Protein AF-X1HU45-F1 (afdb_monomer)

Mean predicted aligned error: 5.52 Å

InterPro domains:
  IPR002104 Integrase, catalytic domain [PF00589] (16-156)
  IPR002104 Integrase, catalytic domain [PS51898] (2-156)
  IPR011010 DNA breaking-rejoining enzyme, catalytic core [SSF56349] (6-156)
  IPR013762 Integrase-like, catalytic domain superfamily [G3DSA:1.10.443.10] (1-156)
  IPR050090 Bacterial tyrosine recombinase XerC/XerD complex [PTHR30349] (6-156)

Nearest PDB structures (foldseek):
  3crx-assembly1_A  TM=6.746E-01  e=3.325E-03  Punavirus P1
  1ma7-assembly1_B-2  TM=6.779E-01  e=5.436E-03  Punavirus P1
  5crx-assembly1_B-2  TM=6.777E-01  e=2.510E-02  Punavirus P1
  1pvr-assembly1_B-2  TM=7.010E-01  e=2.957E-02  Punavirus P1

Radius of gyration: 14.87 Å; Cα contacts (8 Å, |Δi|>4): 235; chains: 1; bounding box: 42×32×37 Å

Secondary structure (DSSP, 8-state):
----SS--HHHHHHHHHHHH-TTS-HHHHHHHHHHHHHHHHHHHS---HHHHHT-BHHHHEETTEE-SEEEE-TTTSTTS--EEEEPPHHHHHHHHHHHHH-GGGGGS-TTSBTT--SSSS-PPPHHHHHHHHHHHHHHHHSS---HHHHHHHHT-

Organism: NCBI:txid412755

Sequence (156 aa):
MHTPKTLNVTEQHQLLDALLSRDAPHKSFRKGIRNYLIGCLMLEAGLRVGEVVSLQMSHLYFAGKPVQNLVLTSKITKNHKERTVPVSTRLKNALEEYWTEHPWLNSIEGDTIAWDRLCGRNTLTTRQVERIINRAGWKGLGRPVNPHMLRHTFAT

Structure (mmCIF, N/CA/C/O backbone):
data_AF-X1HU45-F1
#
_entry.id   AF-X1HU45-F1
#
loop_
_atom_site.group_PDB
_atom_site.id
_atom_site.type_symbol
_atom_site.label_atom_id
_atom_site.label_alt_id
_atom_site.label_comp_id
_atom_site.label_asym_id
_atom_site.label_entity_id
_atom_site.label_seq_id
_atom_site.pdbx_PDB_ins_code
_atom_site.Cartn_x
_atom_site.Cartn_y
_atom_site.Cartn_z
_atom_site.occupancy
_atom_site.B_iso_or_equiv
_atom_site.auth_seq_id
_atom_site.auth_comp_id
_atom_site.auth_asym_id
_atom_site.auth_atom_id
_atom_site.pdbx_PDB_model_num
ATOM 1 N N . MET A 1 1 ? -25.854 0.527 14.272 1.00 36.28 1 MET A N 1
ATOM 2 C CA . MET A 1 1 ? -24.893 1.642 14.123 1.00 36.28 1 MET A CA 1
ATOM 3 C C . MET A 1 1 ? -24.401 1.658 12.684 1.00 36.28 1 MET A C 1
ATOM 5 O O . MET A 1 1 ? -23.903 0.637 12.230 1.00 36.28 1 MET A O 1
ATOM 9 N N . HIS A 1 2 ? -24.612 2.750 11.945 1.00 43.09 2 HIS A N 1
ATOM 10 C CA . HIS A 1 2 ? -24.101 2.887 10.578 1.00 43.09 2 HIS A CA 1
ATOM 11 C C . HIS A 1 2 ? -22.604 3.190 10.675 1.00 43.09 2 HIS A C 1
ATOM 13 O O . HIS A 1 2 ? -22.218 4.261 11.134 1.00 43.09 2 HIS A O 1
ATOM 19 N N . THR A 1 3 ? -21.755 2.222 10.344 1.00 52.78 3 THR A N 1
ATOM 20 C CA . THR A 1 3 ? -20.306 2.430 10.307 1.00 52.78 3 THR A CA 1
ATOM 21 C C . THR A 1 3 ? -20.002 3.509 9.260 1.00 52.78 3 THR A C 1
ATOM 23 O O . THR A 1 3 ? -20.518 3.406 8.143 1.00 52.78 3 THR A O 1
ATOM 26 N N . PRO A 1 4 ? -19.207 4.548 9.580 1.00 60.69 4 PRO A N 1
ATOM 27 C CA . PRO A 1 4 ? -18.868 5.584 8.610 1.00 60.69 4 PRO A CA 1
ATOM 28 C C . PRO A 1 4 ? -18.218 4.945 7.379 1.00 60.69 4 PRO A C 1
ATOM 30 O O . PRO A 1 4 ? -17.379 4.049 7.501 1.00 60.69 4 PRO A O 1
ATOM 33 N N . LYS A 1 5 ? -18.641 5.376 6.185 1.00 81.50 5 LYS A N 1
ATOM 34 C CA . LYS A 1 5 ? -18.201 4.790 4.906 1.00 81.50 5 LYS A CA 1
ATOM 35 C C . LYS A 1 5 ? -16.756 5.155 4.539 1.00 81.50 5 LYS A C 1
ATOM 37 O O . LYS A 1 5 ? -16.182 4.514 3.661 1.00 81.50 5 LYS A O 1
ATOM 42 N N . THR A 1 6 ? -16.177 6.146 5.213 1.00 90.44 6 THR A N 1
ATOM 43 C CA . THR A 1 6 ? -14.858 6.728 4.935 1.00 90.44 6 THR A CA 1
ATOM 44 C C . THR A 1 6 ? -14.078 6.972 6.230 1.00 90.44 6 THR A C 1
ATOM 46 O O . THR A 1 6 ? -14.619 6.810 7.327 1.00 90.44 6 THR A O 1
ATOM 49 N N . LEU A 1 7 ? -12.791 7.299 6.097 1.00 93.75 7 LEU A N 1
ATOM 50 C CA . LEU A 1 7 ? -11.898 7.663 7.196 1.00 93.75 7 LEU A CA 1
ATOM 51 C C . LEU A 1 7 ? -11.543 9.149 7.106 1.00 93.75 7 LEU A C 1
ATOM 53 O O . LEU A 1 7 ? -11.109 9.618 6.052 1.00 93.75 7 LEU A O 1
ATOM 57 N N . ASN A 1 8 ? -11.667 9.885 8.208 1.00 94.56 8 ASN A N 1
ATOM 58 C CA . ASN A 1 8 ? -11.131 11.249 8.262 1.00 94.56 8 ASN A CA 1
ATOM 59 C C . ASN A 1 8 ? -9.587 11.239 8.297 1.00 94.56 8 ASN A C 1
ATOM 61 O O . ASN A 1 8 ? -8.965 10.190 8.463 1.00 94.56 8 ASN A O 1
ATOM 65 N N . VAL A 1 9 ? -8.953 12.405 8.147 1.00 93.81 9 VAL A N 1
ATOM 66 C CA . VAL A 1 9 ? -7.482 12.518 8.094 1.00 93.81 9 VAL A CA 1
ATOM 67 C C . VAL A 1 9 ? -6.820 11.892 9.328 1.00 93.81 9 VAL A C 1
ATOM 69 O O . VAL A 1 9 ? -5.910 11.077 9.185 1.00 93.81 9 VAL A O 1
ATOM 72 N N . THR A 1 10 ? -7.306 12.189 10.535 1.00 96.19 10 THR A N 1
ATOM 73 C CA . THR A 1 10 ? -6.778 11.622 11.788 1.00 96.19 10 THR A CA 1
ATOM 74 C C . THR A 1 10 ? -6.880 10.095 11.815 1.00 96.19 10 THR A C 1
ATOM 76 O O . THR A 1 10 ? -5.906 9.417 12.136 1.00 96.19 10 THR A O 1
ATOM 79 N N . GLU A 1 11 ? -8.024 9.544 11.414 1.00 96.69 11 GLU A N 1
ATOM 80 C CA . GLU A 1 11 ? -8.258 8.100 11.329 1.00 96.69 11 GLU A CA 1
ATOM 81 C C . GLU A 1 11 ? -7.348 7.422 10.295 1.00 96.69 11 GLU A C 1
ATOM 83 O O . GLU A 1 11 ? -6.876 6.306 10.523 1.00 96.69 11 GLU A O 1
ATOM 88 N N . GLN A 1 12 ? -7.062 8.086 9.170 1.00 96.62 12 GLN A N 1
ATOM 89 C CA . GLN A 1 12 ? -6.099 7.588 8.184 1.00 96.62 12 GLN A CA 1
ATOM 90 C C . GLN A 1 12 ? -4.697 7.485 8.789 1.00 96.62 12 GLN A C 1
ATOM 92 O O . GLN A 1 12 ? -4.047 6.452 8.634 1.00 96.62 12 GLN A O 1
ATOM 97 N N . HIS A 1 13 ? -4.240 8.520 9.502 1.00 95.81 13 HIS A N 1
ATOM 98 C CA . HIS A 1 13 ? -2.942 8.498 10.180 1.00 95.81 13 HIS A CA 1
ATOM 99 C C . HIS A 1 13 ? -2.868 7.374 11.222 1.00 95.81 13 HIS A C 1
ATOM 101 O O . HIS A 1 13 ? -1.950 6.559 11.168 1.00 95.81 13 HIS A O 1
ATOM 107 N N . GLN A 1 14 ? -3.880 7.250 12.087 1.00 96.06 14 GLN A N 1
ATOM 108 C CA . GLN A 1 14 ? -3.958 6.181 13.091 1.00 96.06 14 GLN A CA 1
ATOM 109 C C . GLN A 1 14 ? -3.932 4.780 12.466 1.00 96.06 14 GLN A C 1
ATOM 111 O O . GLN A 1 14 ? -3.263 3.877 12.975 1.00 96.06 14 GLN A O 1
ATOM 116 N N . LEU A 1 15 ? -4.643 4.582 11.350 1.00 96.81 15 LEU A N 1
ATOM 117 C CA . LEU A 1 15 ? -4.642 3.310 10.632 1.00 96.81 15 LEU A CA 1
ATOM 118 C C . LEU A 1 15 ? -3.254 2.984 10.069 1.00 96.81 15 LEU A C 1
ATOM 120 O O . LEU A 1 15 ? -2.781 1.854 10.209 1.00 96.81 15 LEU A O 1
ATOM 124 N N . LEU A 1 16 ? -2.617 3.956 9.414 1.00 96.75 16 LEU A N 1
ATOM 125 C CA . LEU A 1 16 ? -1.300 3.792 8.807 1.00 96.75 16 LEU A CA 1
ATOM 126 C C . LEU A 1 16 ? -0.227 3.507 9.869 1.00 96.75 16 LEU A C 1
ATOM 128 O O . LEU A 1 16 ? 0.542 2.556 9.720 1.00 96.75 16 LEU A O 1
ATOM 132 N N . ASP A 1 17 ? -0.238 4.222 10.993 1.00 94.94 17 ASP A N 1
ATOM 133 C CA . ASP A 1 17 ? 0.671 3.958 12.115 1.00 94.94 17 ASP A CA 1
ATOM 134 C C . ASP A 1 17 ? 0.457 2.553 12.703 1.00 94.94 17 ASP A C 1
ATOM 136 O O . ASP A 1 17 ? 1.413 1.814 12.979 1.00 94.94 17 ASP A O 1
ATOM 140 N N . ALA A 1 18 ? -0.802 2.117 12.816 1.00 94.69 18 ALA A N 1
ATOM 141 C CA . ALA A 1 18 ? -1.129 0.769 13.267 1.00 94.69 18 ALA A CA 1
ATOM 142 C C . ALA A 1 18 ? -0.611 -0.325 12.311 1.00 94.69 18 ALA A C 1
ATOM 144 O O . ALA A 1 18 ? -0.232 -1.405 12.786 1.00 94.69 18 ALA A O 1
ATOM 145 N N . LEU A 1 19 ? -0.561 -0.061 10.997 1.00 95.25 19 LEU A N 1
ATOM 146 C CA . LEU A 1 19 ? -0.018 -0.974 9.982 1.00 95.25 19 LEU A CA 1
ATOM 147 C C . LEU A 1 19 ? 1.504 -1.119 10.084 1.00 95.25 19 LEU A C 1
ATOM 149 O O . LEU A 1 19 ? 2.002 -2.247 10.002 1.00 95.25 19 LEU A O 1
ATOM 153 N N . LEU A 1 20 ? 2.221 -0.013 10.305 1.00 91.62 20 LEU A N 1
ATOM 154 C CA . LEU A 1 20 ? 3.685 0.024 10.336 1.00 91.62 20 LEU A CA 1
ATOM 155 C C . LEU A 1 20 ? 4.280 -0.782 11.497 1.00 91.62 20 LEU A C 1
ATOM 157 O O . LEU A 1 20 ? 5.343 -1.372 11.350 1.00 91.62 20 LEU A O 1
ATOM 161 N N . SER A 1 21 ? 3.573 -0.878 12.632 1.00 78.75 21 SER A N 1
ATOM 162 C CA . SER A 1 21 ? 4.004 -1.684 13.791 1.00 78.75 21 SER A CA 1
ATOM 163 C C . SER A 1 21 ? 5.451 -1.384 14.232 1.00 78.75 21 SER A C 1
ATOM 165 O O . SER A 1 21 ? 6.251 -2.307 14.383 1.00 78.75 21 SER A O 1
ATOM 167 N N . ARG A 1 22 ? 5.770 -0.095 14.426 1.00 71.31 22 ARG A N 1
ATOM 168 C CA . ARG A 1 22 ? 7.124 0.420 14.721 1.00 71.31 22 ARG A CA 1
ATOM 169 C C . ARG A 1 22 ? 7.814 -0.247 15.915 1.00 71.31 22 ARG A C 1
ATOM 171 O O . ARG A 1 22 ? 9.020 -0.440 15.873 1.00 71.31 22 ARG A O 1
ATOM 178 N N . ASP A 1 23 ? 7.055 -0.683 16.914 1.00 68.75 23 ASP A N 1
ATOM 179 C CA . ASP A 1 23 ? 7.603 -1.269 18.147 1.00 68.75 23 ASP A CA 1
ATOM 180 C C . ASP A 1 23 ? 7.909 -2.778 18.040 1.00 68.75 23 ASP A C 1
ATOM 182 O O . ASP A 1 23 ? 8.131 -3.457 19.042 1.00 68.75 23 ASP A O 1
ATOM 186 N N . ALA A 1 24 ? 7.857 -3.354 16.834 1.00 70.00 24 ALA A N 1
ATOM 187 C CA . ALA A 1 24 ? 8.026 -4.787 16.630 1.00 70.00 24 ALA A CA 1
ATOM 188 C C . ALA A 1 24 ? 9.488 -5.173 16.310 1.00 70.00 24 ALA A C 1
ATOM 190 O O . ALA A 1 24 ? 10.205 -4.407 15.669 1.00 70.00 24 ALA A O 1
ATOM 191 N N . PRO A 1 25 ? 9.932 -6.404 16.649 1.00 73.50 25 PRO A N 1
ATOM 192 C CA . PRO A 1 25 ? 11.256 -6.904 16.270 1.00 73.50 25 PRO A CA 1
ATOM 193 C C . PRO A 1 25 ? 11.526 -6.790 14.759 1.00 73.50 25 PRO A C 1
ATOM 195 O O . PRO A 1 25 ? 10.603 -6.900 13.954 1.00 73.50 25 PRO A O 1
ATOM 198 N N . HIS A 1 26 ? 12.790 -6.680 14.342 1.00 68.88 26 HIS A N 1
ATOM 199 C CA . HIS A 1 26 ? 13.199 -6.324 12.969 1.00 68.88 26 HIS A CA 1
ATOM 200 C C . HIS A 1 26 ? 12.498 -7.095 11.821 1.00 68.88 26 HIS A C 1
ATOM 202 O O . HIS A 1 26 ? 12.106 -6.519 10.806 1.00 68.88 26 HIS A O 1
ATOM 208 N N . LYS A 1 27 ? 12.278 -8.417 11.950 1.00 64.75 27 LYS A N 1
ATOM 209 C CA . LYS A 1 27 ? 11.526 -9.200 10.936 1.00 64.75 27 LYS A CA 1
ATOM 210 C C . LYS A 1 27 ? 10.055 -8.772 10.827 1.00 64.75 27 LYS A C 1
ATOM 212 O O . LYS A 1 27 ? 9.475 -8.839 9.743 1.00 64.75 27 LYS A O 1
ATOM 217 N N . SER A 1 28 ? 9.458 -8.367 11.940 1.00 77.31 28 SER A N 1
ATOM 218 C CA . SER A 1 28 ? 8.099 -7.835 12.016 1.00 77.31 28 SER A CA 1
ATOM 219 C C . SER A 1 28 ? 8.031 -6.389 11.522 1.00 77.31 28 SER A C 1
ATOM 221 O O . SER A 1 28 ? 7.025 -6.030 10.915 1.00 77.31 28 SER A O 1
ATOM 223 N N . PHE A 1 29 ? 9.108 -5.613 11.681 1.00 84.19 29 PHE A N 1
ATOM 224 C CA . PHE A 1 29 ? 9.217 -4.244 11.169 1.00 84.19 29 PHE A CA 1
ATOM 225 C C . PHE A 1 29 ? 9.128 -4.179 9.635 1.00 84.19 29 PHE A C 1
ATOM 227 O O . PHE A 1 29 ? 8.247 -3.511 9.101 1.00 84.19 29 PHE A O 1
ATOM 234 N N . ARG A 1 30 ? 9.908 -4.993 8.902 1.00 87.56 30 ARG A N 1
ATOM 235 C CA . ARG A 1 30 ? 9.814 -5.078 7.423 1.00 87.56 30 ARG A CA 1
ATOM 236 C C . ARG A 1 30 ? 8.409 -5.444 6.929 1.00 87.56 30 ARG A C 1
ATOM 238 O O . ARG A 1 30 ? 7.893 -4.877 5.967 1.00 87.56 30 ARG A O 1
ATOM 245 N N . LYS A 1 31 ? 7.746 -6.376 7.625 1.00 89.06 31 LYS A N 1
ATOM 246 C CA . LYS A 1 31 ? 6.343 -6.729 7.349 1.00 89.06 31 LYS A CA 1
ATOM 247 C C . LYS A 1 31 ? 5.412 -5.537 7.589 1.00 89.06 31 LYS A C 1
ATOM 249 O O . LYS A 1 31 ? 4.448 -5.374 6.844 1.00 89.06 31 LYS A O 1
ATOM 254 N N . GLY A 1 32 ? 5.692 -4.742 8.616 1.00 93.19 32 GLY A N 1
ATOM 255 C CA . GLY A 1 32 ? 5.014 -3.490 8.915 1.00 93.19 32 GLY A CA 1
ATOM 256 C C . GLY A 1 32 ? 5.121 -2.478 7.779 1.00 93.19 32 GLY A C 1
ATOM 257 O O . GLY A 1 32 ? 4.092 -2.006 7.310 1.00 93.19 32 GLY A O 1
ATOM 258 N N . ILE A 1 33 ? 6.323 -2.245 7.247 1.00 93.81 33 ILE A N 1
ATOM 259 C CA . ILE A 1 33 ? 6.551 -1.338 6.105 1.00 93.81 33 ILE A CA 1
ATOM 260 C C . ILE A 1 33 ? 5.758 -1.782 4.875 1.00 93.81 33 ILE A C 1
ATOM 262 O O . ILE A 1 33 ? 5.048 -0.988 4.263 1.00 93.81 33 ILE A O 1
ATOM 266 N N . ARG A 1 34 ? 5.785 -3.080 4.548 1.00 93.94 34 ARG A N 1
ATOM 267 C CA . ARG A 1 34 ? 4.954 -3.626 3.465 1.00 93.94 34 ARG A CA 1
ATOM 268 C C . ARG A 1 34 ? 3.464 -3.348 3.699 1.00 93.94 34 ARG A C 1
ATOM 270 O O . ARG A 1 34 ? 2.748 -2.963 2.781 1.00 93.94 34 ARG A O 1
ATOM 277 N N . ASN A 1 35 ? 2.976 -3.578 4.919 1.00 95.44 35 ASN A N 1
ATOM 278 C CA . ASN A 1 35 ? 1.570 -3.349 5.257 1.00 95.44 35 ASN A CA 1
ATOM 279 C C . ASN A 1 35 ? 1.203 -1.857 5.197 1.00 95.44 35 ASN A C 1
ATOM 281 O O . ASN A 1 35 ? 0.104 -1.530 4.755 1.00 95.44 35 ASN A O 1
ATOM 285 N N . TYR A 1 36 ? 2.113 -0.974 5.613 1.00 97.06 36 TYR A N 1
ATOM 286 C CA . TYR A 1 36 ? 1.976 0.476 5.502 1.00 97.06 36 TYR A CA 1
ATOM 287 C C . TYR A 1 36 ? 1.846 0.893 4.035 1.00 97.06 36 TYR A C 1
ATOM 289 O O . TYR A 1 36 ? 0.869 1.546 3.675 1.00 97.06 36 TYR A O 1
ATOM 297 N N . LEU A 1 37 ? 2.748 0.419 3.167 1.00 97.44 37 LEU A N 1
ATOM 298 C CA . LEU A 1 37 ? 2.689 0.676 1.727 1.00 97.44 37 LEU A CA 1
ATOM 299 C C . LEU A 1 37 ? 1.365 0.193 1.110 1.00 97.44 37 LEU A C 1
ATOM 301 O O . LEU A 1 37 ? 0.754 0.919 0.330 1.00 97.44 37 LEU A O 1
ATOM 305 N N . ILE A 1 38 ? 0.873 -0.989 1.497 1.00 96.81 38 ILE A N 1
ATOM 306 C CA . ILE A 1 38 ? -0.448 -1.491 1.074 1.00 96.81 38 ILE A CA 1
ATOM 307 C C . ILE A 1 38 ? -1.570 -0.521 1.472 1.00 96.81 38 ILE A C 1
ATOM 309 O O . ILE A 1 38 ? -2.445 -0.232 0.655 1.00 96.81 38 ILE A O 1
ATOM 313 N N . GLY A 1 39 ? -1.546 -0.010 2.706 1.00 97.62 39 GLY A N 1
ATOM 314 C CA . GLY A 1 39 ? -2.499 0.995 3.177 1.00 97.62 39 GLY A CA 1
ATOM 315 C C . GLY A 1 39 ? -2.430 2.284 2.358 1.00 97.62 39 GLY A C 1
ATOM 316 O O . GLY A 1 39 ? -3.465 2.766 1.896 1.00 97.62 39 GLY A O 1
ATOM 317 N N . CYS A 1 40 ? -1.220 2.790 2.103 1.00 97.69 40 CYS A N 1
ATOM 318 C CA . CYS A 1 40 ? -0.992 3.972 1.272 1.00 97.69 40 CYS A CA 1
ATOM 319 C C . CYS A 1 40 ? -1.500 3.774 -0.158 1.00 97.69 40 CYS A C 1
ATOM 321 O O . CYS A 1 40 ? -2.218 4.624 -0.658 1.00 97.69 40 CYS A O 1
ATOM 323 N N . LEU A 1 41 ? -1.229 2.644 -0.812 1.00 97.44 41 LEU A N 1
ATOM 324 C CA . LEU A 1 41 ? -1.738 2.375 -2.165 1.00 97.44 41 LEU A CA 1
ATOM 325 C C . LEU A 1 41 ? -3.274 2.433 -2.248 1.00 97.44 41 LEU A C 1
ATOM 327 O O . LEU A 1 41 ? -3.835 2.880 -3.250 1.00 97.44 41 LEU A O 1
ATOM 331 N N . MET A 1 42 ? -3.971 1.999 -1.196 1.00 96.94 42 MET A N 1
ATOM 332 C CA . MET A 1 42 ? -5.433 2.060 -1.141 1.00 96.94 42 MET A CA 1
ATOM 333 C C . MET A 1 42 ? -5.961 3.464 -0.818 1.00 96.94 42 MET A C 1
ATOM 335 O O . MET A 1 42 ? -6.967 3.862 -1.400 1.00 96.94 42 MET A O 1
ATOM 339 N N . LEU A 1 43 ? -5.306 4.194 0.092 1.00 96.44 43 LEU A N 1
ATOM 340 C CA . LEU A 1 43 ? -5.725 5.528 0.550 1.00 96.44 43 LEU A CA 1
ATOM 341 C C . LEU A 1 43 ? -5.304 6.667 -0.389 1.00 96.44 43 LEU A C 1
ATOM 343 O O . LEU A 1 43 ? -6.048 7.623 -0.545 1.00 96.44 43 LEU A O 1
ATOM 347 N N . GLU A 1 44 ? -4.130 6.561 -1.008 1.00 94.69 44 GLU A N 1
ATOM 348 C CA . GLU A 1 44 ? -3.502 7.613 -1.824 1.00 94.69 44 GLU A CA 1
ATOM 349 C C . GLU A 1 44 ? -3.719 7.422 -3.318 1.00 94.69 44 GLU A C 1
ATOM 351 O O . GLU A 1 44 ? -3.691 8.385 -4.072 1.00 94.69 44 GLU A O 1
ATOM 356 N N . ALA A 1 45 ? -3.884 6.174 -3.759 1.00 94.44 45 ALA A N 1
ATOM 357 C CA . ALA A 1 45 ? -4.049 5.853 -5.174 1.00 94.44 45 ALA A CA 1
ATOM 358 C C . ALA A 1 45 ? -5.358 5.105 -5.473 1.00 94.44 45 ALA A C 1
ATOM 360 O O . ALA A 1 45 ? -5.638 4.726 -6.618 1.00 94.44 45 ALA A O 1
ATOM 361 N N . GLY A 1 46 ? -6.185 4.879 -4.447 1.00 93.81 46 GLY A N 1
ATOM 362 C CA . GLY A 1 46 ? -7.508 4.287 -4.593 1.00 93.81 46 GLY A CA 1
ATOM 363 C C . GLY A 1 46 ? -7.496 2.852 -5.118 1.00 93.81 46 GLY A C 1
ATOM 364 O O . GLY A 1 46 ? -8.490 2.422 -5.715 1.00 93.81 46 GLY A O 1
ATOM 365 N N . LEU A 1 47 ? -6.401 2.097 -4.975 1.00 94.00 47 LEU A N 1
ATOM 366 C CA . LEU A 1 47 ? -6.339 0.726 -5.488 1.00 94.00 47 LEU A CA 1
ATOM 367 C C . LEU A 1 47 ? -7.362 -0.178 -4.785 1.00 94.00 47 LEU A C 1
ATOM 369 O O . LEU A 1 47 ? -7.577 -0.112 -3.575 1.00 94.00 47 LEU A O 1
ATOM 373 N N . ARG A 1 48 ? -8.000 -1.067 -5.551 1.00 92.69 48 ARG A N 1
ATOM 374 C CA . ARG A 1 48 ? -8.804 -2.169 -4.998 1.00 92.69 48 ARG A CA 1
ATOM 375 C C . ARG A 1 48 ? -7.882 -3.233 -4.419 1.00 92.69 48 ARG A C 1
ATOM 377 O O . ARG A 1 48 ? -6.785 -3.431 -4.923 1.00 92.69 48 ARG A O 1
ATOM 384 N N . VAL A 1 49 ? -8.370 -4.018 -3.458 1.00 94.00 49 VAL A N 1
ATOM 385 C CA . VAL A 1 49 ? -7.597 -5.139 -2.891 1.00 94.00 49 VAL A CA 1
ATOM 386 C C . VAL A 1 49 ? -7.069 -6.110 -3.955 1.00 94.00 49 VAL A C 1
ATOM 388 O O . VAL A 1 49 ? -5.915 -6.512 -3.877 1.00 94.00 49 VAL A O 1
ATOM 391 N N . GLY A 1 50 ? -7.872 -6.424 -4.979 1.00 91.06 50 GLY A N 1
ATOM 392 C CA . GLY A 1 50 ? -7.455 -7.265 -6.107 1.00 91.06 50 GLY A CA 1
ATOM 393 C C . GLY A 1 50 ? -6.341 -6.643 -6.956 1.00 91.06 50 GLY A C 1
ATOM 394 O O . GLY A 1 50 ? -5.421 -7.342 -7.366 1.00 91.06 50 GLY A O 1
ATOM 395 N N . GLU A 1 51 ? -6.392 -5.325 -7.168 1.00 92.69 51 GLU A N 1
ATOM 396 C CA . GLU A 1 51 ? -5.343 -4.586 -7.886 1.00 92.69 51 GLU A CA 1
ATOM 397 C C . GLU A 1 51 ? -4.058 -4.580 -7.054 1.00 92.69 51 GLU A C 1
ATOM 399 O O . GLU A 1 51 ? -3.001 -4.899 -7.584 1.00 92.69 51 GLU A O 1
ATOM 404 N N . VAL A 1 52 ? -4.162 -4.315 -5.742 1.00 93.69 52 VAL A N 1
ATOM 405 C CA . VAL A 1 52 ? -3.019 -4.347 -4.821 1.00 93.69 52 VAL A CA 1
ATOM 406 C C . VAL A 1 52 ? -2.300 -5.681 -4.920 1.00 93.69 52 VAL A C 1
ATOM 408 O O . VAL A 1 52 ? -1.124 -5.685 -5.251 1.00 93.69 52 VAL A O 1
ATOM 411 N N . VAL A 1 53 ? -2.979 -6.810 -4.692 1.00 92.00 53 VAL A N 1
ATOM 412 C CA . VAL A 1 53 ? -2.316 -8.131 -4.670 1.00 92.00 53 VAL A CA 1
ATOM 413 C C . VAL A 1 53 ? -1.716 -8.550 -6.014 1.00 92.00 53 VAL A C 1
ATOM 415 O O . VAL A 1 53 ? -0.845 -9.414 -6.030 1.00 92.00 53 VAL A O 1
ATOM 418 N N . SER A 1 54 ? -2.157 -7.928 -7.110 1.00 90.31 54 SER A N 1
ATOM 419 C CA . SER A 1 54 ? -1.694 -8.214 -8.472 1.00 90.31 54 SER A CA 1
ATOM 420 C C . SER A 1 54 ? -0.575 -7.280 -8.9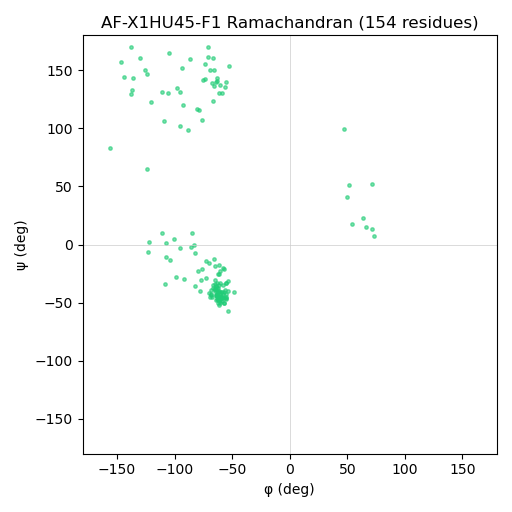43 1.00 90.31 54 SER A C 1
ATOM 422 O O . SER A 1 54 ? -0.081 -7.446 -10.055 1.00 90.31 54 SER A O 1
ATOM 424 N N . LEU A 1 55 ? -0.180 -6.286 -8.137 1.00 91.12 55 LEU A N 1
ATOM 425 C CA . LEU A 1 55 ? 0.929 -5.400 -8.481 1.00 91.12 55 LEU A CA 1
ATOM 426 C C . LEU A 1 55 ? 2.224 -6.197 -8.654 1.00 91.12 55 LEU A C 1
ATOM 428 O O . LEU A 1 55 ? 2.562 -7.054 -7.837 1.00 91.12 55 LEU A O 1
ATOM 432 N N . GLN A 1 56 ? 2.964 -5.846 -9.698 1.00 90.06 56 GLN A N 1
ATOM 433 C CA . GLN A 1 56 ? 4.325 -6.320 -9.952 1.00 90.06 56 GLN A CA 1
ATOM 434 C C . GLN A 1 56 ? 5.339 -5.221 -9.623 1.00 90.06 56 GLN A C 1
ATOM 436 O O . GLN A 1 56 ? 4.974 -4.047 -9.524 1.00 90.06 56 GLN A O 1
ATOM 441 N N . MET A 1 57 ? 6.610 -5.589 -9.497 1.00 89.75 57 MET A N 1
ATOM 442 C CA . MET A 1 57 ? 7.698 -4.656 -9.199 1.00 89.75 57 MET A CA 1
ATOM 443 C C . MET A 1 57 ? 7.796 -3.512 -10.212 1.00 89.75 57 MET A C 1
ATOM 445 O O . MET A 1 57 ? 7.973 -2.368 -9.802 1.00 89.75 57 MET A O 1
ATOM 449 N N . SER A 1 58 ? 7.583 -3.785 -11.500 1.00 90.50 58 SER A N 1
ATOM 450 C CA . SER A 1 58 ? 7.576 -2.789 -12.584 1.00 90.50 58 SER A CA 1
ATOM 451 C C . SER A 1 58 ? 6.482 -1.726 -12.447 1.00 90.50 58 SER A C 1
ATOM 453 O O . SER A 1 58 ? 6.638 -0.609 -12.936 1.00 90.50 58 SER A O 1
ATOM 455 N N . HIS A 1 59 ? 5.385 -2.035 -11.748 1.00 92.12 59 HIS A N 1
ATOM 456 C CA . HIS A 1 59 ? 4.326 -1.064 -11.473 1.00 92.12 59 HIS A CA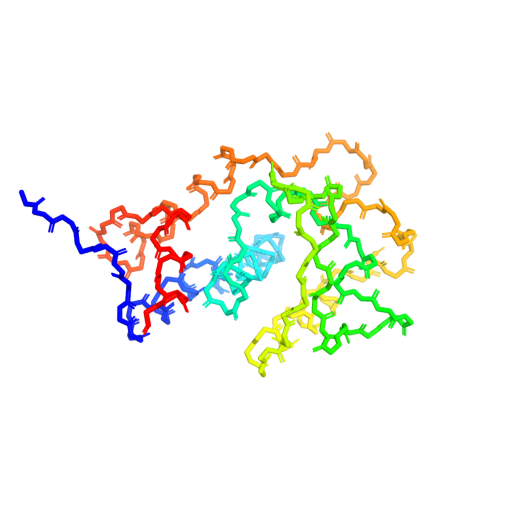 1
ATOM 457 C C . HIS A 1 59 ? 4.717 -0.068 -10.376 1.00 92.12 59 HIS A C 1
ATOM 459 O O . HIS A 1 59 ? 4.093 0.983 -10.267 1.00 92.12 59 HIS A O 1
ATOM 465 N N . LEU A 1 60 ? 5.693 -0.418 -9.533 1.00 94.00 60 LEU A N 1
ATOM 466 C CA . LEU A 1 60 ? 6.095 0.359 -8.362 1.00 94.00 60 LEU A CA 1
ATOM 467 C C . LEU A 1 60 ? 7.457 1.032 -8.549 1.00 94.00 60 LEU A C 1
ATOM 469 O O . LEU A 1 60 ? 7.663 2.141 -8.055 1.00 94.00 60 LEU A O 1
ATOM 473 N N . TYR A 1 61 ? 8.369 0.380 -9.270 1.00 93.12 61 TYR A N 1
ATOM 474 C CA . TYR A 1 61 ? 9.752 0.804 -9.422 1.00 93.12 61 TYR A CA 1
ATOM 475 C C . TYR A 1 61 ? 10.228 0.686 -10.867 1.00 93.12 61 TYR A C 1
ATOM 477 O O . TYR A 1 61 ? 9.929 -0.276 -11.570 1.00 93.12 61 TYR A O 1
ATOM 485 N N . PHE A 1 62 ? 11.048 1.648 -11.277 1.00 91.12 62 PHE A N 1
ATOM 486 C CA . PHE A 1 62 ? 11.769 1.638 -12.542 1.00 91.12 62 PHE A CA 1
ATOM 487 C C . PHE A 1 62 ? 13.201 2.119 -12.302 1.00 91.12 62 PHE A C 1
ATOM 489 O O . PHE A 1 62 ? 13.413 3.115 -11.611 1.00 91.12 62 PHE A O 1
ATOM 496 N N . ALA A 1 63 ? 14.188 1.396 -12.839 1.00 88.69 63 ALA A N 1
ATOM 497 C CA . ALA A 1 63 ? 15.613 1.696 -12.650 1.00 88.69 63 ALA A CA 1
ATOM 498 C C . ALA A 1 63 ? 16.009 1.921 -11.169 1.00 88.69 63 ALA A C 1
ATOM 500 O O . ALA A 1 63 ? 16.756 2.842 -10.840 1.00 88.69 63 ALA A O 1
ATOM 501 N N . GLY A 1 64 ? 15.460 1.100 -10.265 1.00 84.62 64 GLY A N 1
ATOM 502 C CA . GLY A 1 64 ? 15.747 1.151 -8.826 1.00 84.62 64 GLY A CA 1
ATOM 503 C C . GLY A 1 64 ? 15.157 2.351 -8.078 1.00 84.62 64 GLY A C 1
ATOM 504 O O . GLY A 1 64 ? 15.562 2.623 -6.952 1.00 84.62 64 GLY A O 1
ATOM 505 N N . LYS A 1 65 ? 14.222 3.090 -8.687 1.00 90.50 65 LYS A N 1
ATOM 506 C CA . LYS A 1 65 ? 13.547 4.243 -8.076 1.00 90.50 65 LYS A CA 1
ATOM 507 C C . LYS A 1 65 ? 12.028 4.082 -8.143 1.00 90.50 65 LYS A C 1
ATOM 509 O O . LYS A 1 65 ? 11.544 3.470 -9.097 1.00 90.50 65 LYS A O 1
ATOM 514 N N . PRO A 1 66 ? 11.265 4.631 -7.180 1.00 94.44 66 PRO A N 1
ATOM 515 C CA . PRO A 1 66 ? 9.811 4.664 -7.276 1.00 94.44 66 PRO A CA 1
ATOM 516 C C . PRO A 1 66 ? 9.350 5.330 -8.572 1.00 94.44 66 PRO A C 1
ATOM 518 O O . PRO A 1 66 ? 9.902 6.354 -8.987 1.00 94.44 66 PRO A O 1
ATOM 521 N N . VAL A 1 67 ? 8.313 4.777 -9.196 1.00 94.62 67 VAL A N 1
ATOM 522 C CA . VAL A 1 67 ? 7.659 5.429 -10.335 1.00 94.62 67 VAL A CA 1
ATOM 523 C C . VAL A 1 67 ? 6.974 6.723 -9.890 1.00 94.62 67 VAL A C 1
ATOM 525 O O . VAL A 1 67 ? 6.503 6.845 -8.762 1.00 94.62 67 VAL A O 1
ATOM 528 N N . GLN A 1 68 ? 6.885 7.700 -10.793 1.00 94.94 68 GLN A N 1
ATOM 529 C CA . GLN A 1 68 ? 6.143 8.944 -10.536 1.00 94.94 68 GLN A CA 1
ATOM 530 C C . GLN A 1 68 ? 4.630 8.766 -10.720 1.00 94.94 68 GLN A C 1
ATOM 532 O O . GLN A 1 68 ? 3.834 9.524 -10.173 1.00 94.94 68 GLN A O 1
ATOM 537 N N . ASN A 1 69 ? 4.235 7.758 -11.498 1.00 94.12 69 ASN A N 1
ATOM 538 C CA . ASN A 1 69 ? 2.851 7.444 -11.804 1.00 94.12 69 ASN A CA 1
ATOM 539 C C . ASN A 1 69 ? 2.642 5.930 -11.746 1.00 94.12 69 ASN A C 1
ATOM 541 O O . ASN A 1 69 ? 3.376 5.183 -12.392 1.00 94.12 69 ASN A O 1
ATOM 545 N N . LEU A 1 70 ? 1.618 5.483 -11.020 1.00 92.50 70 LEU A N 1
ATOM 546 C CA . LEU A 1 70 ? 1.171 4.093 -11.054 1.00 92.50 70 LEU A CA 1
ATOM 547 C C . LEU A 1 70 ? 0.327 3.873 -12.306 1.00 92.50 70 LEU A C 1
ATOM 549 O O . LEU A 1 70 ? -0.755 4.449 -12.431 1.00 92.50 70 LEU A O 1
ATOM 553 N N . VAL A 1 71 ? 0.797 3.021 -13.213 1.00 89.94 71 VAL A N 1
ATOM 554 C CA . VAL A 1 71 ? 0.051 2.628 -14.415 1.00 89.94 71 VAL A CA 1
ATOM 555 C C . VAL A 1 71 ? -0.683 1.327 -14.125 1.00 89.94 71 VAL A C 1
ATOM 557 O O . VAL A 1 71 ? -0.088 0.257 -14.112 1.00 89.94 71 VAL A O 1
ATOM 560 N N . LEU A 1 72 ? -1.985 1.396 -13.860 1.00 85.19 72 LEU A N 1
ATOM 561 C CA . LEU A 1 72 ? -2.794 0.211 -13.590 1.00 85.19 72 LEU A CA 1
ATOM 562 C C . LEU A 1 72 ? -3.342 -0.341 -14.903 1.00 85.19 72 LEU A C 1
ATOM 564 O O . LEU A 1 72 ? -4.332 0.173 -15.428 1.00 85.19 72 LEU A O 1
ATOM 568 N N . THR A 1 73 ? -2.679 -1.369 -15.428 1.00 78.56 73 THR A N 1
ATOM 569 C CA . THR A 1 73 ? -2.992 -1.961 -16.734 1.00 78.56 73 THR A CA 1
ATOM 570 C C . THR A 1 73 ? -4.306 -2.738 -16.730 1.00 78.56 73 THR A C 1
ATOM 572 O O . THR A 1 73 ? -4.812 -3.188 -15.696 1.00 78.56 73 THR A O 1
ATOM 575 N N . SER A 1 74 ? -4.844 -2.961 -17.924 1.00 70.06 74 SER A N 1
ATOM 576 C CA . SER A 1 74 ? -6.055 -3.755 -18.160 1.00 70.06 74 SER A CA 1
ATOM 577 C C . SER A 1 74 ? -5.959 -5.200 -17.649 1.00 70.06 74 SER A C 1
ATOM 579 O O . SER A 1 74 ? -6.989 -5.828 -17.407 1.00 70.06 74 SER A O 1
ATOM 581 N N . LYS A 1 75 ? -4.740 -5.722 -17.447 1.00 66.50 75 LYS A N 1
ATOM 582 C CA . LYS A 1 75 ? -4.478 -7.057 -16.885 1.00 66.50 75 LYS A CA 1
ATOM 583 C C . LYS A 1 75 ? -4.770 -7.147 -15.387 1.00 66.50 75 LYS A C 1
ATOM 585 O O . LYS A 1 75 ? -5.126 -8.218 -14.908 1.00 66.50 75 LYS A O 1
ATOM 590 N N . ILE A 1 76 ? -4.634 -6.041 -14.652 1.00 70.06 76 ILE A N 1
ATOM 591 C CA . ILE A 1 76 ? -4.842 -6.007 -13.195 1.00 70.06 76 ILE A CA 1
ATOM 592 C C . ILE A 1 76 ? -6.135 -5.292 -12.785 1.00 70.06 76 ILE A C 1
ATOM 594 O O . ILE A 1 76 ? -6.553 -5.388 -11.629 1.00 70.06 76 ILE A O 1
ATOM 598 N N . THR A 1 77 ? -6.816 -4.599 -13.707 1.00 68.69 77 THR A N 1
ATOM 599 C CA . THR A 1 77 ? -8.103 -3.946 -13.431 1.00 68.69 77 THR A CA 1
ATOM 600 C C . THR A 1 77 ? -9.293 -4.825 -13.832 1.00 68.69 77 THR A C 1
ATOM 602 O O . THR A 1 77 ? -9.397 -5.311 -14.952 1.00 68.69 77 THR A O 1
ATOM 605 N N . LYS A 1 78 ? -10.272 -4.970 -12.924 1.00 59.91 78 LYS A N 1
ATOM 606 C CA . LYS A 1 78 ? -11.478 -5.813 -13.113 1.00 59.91 78 LYS A CA 1
ATOM 607 C C . LYS A 1 78 ? -12.328 -5.456 -14.350 1.00 59.91 78 LYS A C 1
ATOM 609 O O . LYS A 1 78 ? -13.101 -6.284 -14.809 1.00 59.91 78 LYS A O 1
ATOM 614 N N . ASN A 1 79 ? -12.202 -4.233 -14.869 1.00 61.97 79 ASN A N 1
ATOM 615 C CA . ASN A 1 79 ? -13.004 -3.733 -15.992 1.00 61.97 79 ASN A CA 1
ATOM 616 C C . ASN A 1 79 ? -12.176 -3.533 -17.275 1.00 61.97 79 ASN A C 1
ATOM 618 O O . ASN A 1 79 ? -12.659 -2.862 -18.183 1.00 61.97 79 ASN A O 1
ATOM 622 N N . HIS A 1 80 ? -10.923 -4.005 -17.313 1.00 62.62 80 HIS A N 1
ATOM 623 C CA . HIS A 1 80 ? -9.979 -3.798 -18.423 1.00 62.62 80 HIS A CA 1
ATOM 624 C C . HIS A 1 80 ? -9.749 -2.331 -18.826 1.00 62.62 80 HIS A C 1
ATOM 626 O O . HIS A 1 80 ? -9.242 -2.047 -19.906 1.00 62.62 80 HIS A O 1
ATOM 632 N N . LYS A 1 81 ? -10.099 -1.381 -17.952 1.00 70.38 81 LYS A N 1
ATOM 633 C CA . LYS A 1 81 ? -9.816 0.039 -18.157 1.00 70.38 81 LYS A CA 1
ATOM 634 C C . LYS A 1 81 ? -8.492 0.371 -17.505 1.00 70.38 81 LYS A C 1
ATOM 636 O O . LYS A 1 81 ? -8.341 0.201 -16.291 1.00 70.38 81 LYS A O 1
ATOM 641 N N . GLU A 1 82 ? -7.563 0.840 -18.317 1.00 83.19 82 GLU A N 1
ATOM 642 C CA . GLU A 1 82 ? -6.280 1.323 -17.835 1.00 83.19 82 GLU A CA 1
ATOM 643 C C . GLU A 1 82 ? -6.471 2.674 -17.157 1.00 83.19 82 GLU A C 1
ATOM 645 O O . GLU A 1 82 ? -7.306 3.483 -17.574 1.00 83.19 82 GLU A O 1
ATOM 650 N N . ARG A 1 83 ? -5.736 2.907 -16.072 1.00 87.19 83 ARG A N 1
ATOM 651 C CA . ARG A 1 83 ? -5.685 4.231 -15.453 1.00 87.19 83 ARG A CA 1
ATOM 652 C C . ARG A 1 83 ? -4.305 4.515 -14.903 1.00 87.19 83 ARG A C 1
ATOM 654 O O . ARG A 1 83 ? -3.671 3.632 -14.328 1.00 87.19 83 ARG A O 1
ATOM 661 N N . THR A 1 84 ? -3.911 5.770 -15.016 1.00 90.19 84 THR A N 1
ATOM 662 C CA . THR A 1 84 ? -2.671 6.283 -14.451 1.00 90.19 84 THR A CA 1
ATOM 663 C C . THR A 1 84 ? -3.008 7.125 -13.232 1.00 90.19 84 THR A C 1
ATOM 665 O O . THR A 1 84 ? -3.897 7.973 -13.298 1.00 90.19 84 THR A O 1
ATOM 668 N N . VAL A 1 85 ? -2.332 6.867 -12.115 1.00 91.56 85 VAL A N 1
ATOM 669 C CA . VAL A 1 85 ? -2.531 7.606 -10.864 1.00 91.56 85 VAL A CA 1
ATOM 670 C C . VAL A 1 85 ? -1.207 8.252 -10.458 1.00 91.56 85 VAL A C 1
ATOM 672 O O . VAL A 1 85 ? -0.221 7.522 -10.317 1.00 91.56 85 VAL A O 1
ATOM 675 N N . PRO A 1 86 ? -1.149 9.584 -10.278 1.00 93.62 86 PRO A N 1
ATOM 676 C CA . PRO A 1 86 ? 0.065 10.238 -9.813 1.00 93.62 86 PRO A CA 1
ATOM 677 C C . PRO A 1 86 ? 0.410 9.770 -8.400 1.00 93.62 86 PRO A C 1
ATOM 679 O O . PRO A 1 86 ? -0.465 9.594 -7.551 1.00 93.62 86 PRO A O 1
ATOM 682 N N . VAL A 1 87 ? 1.697 9.552 -8.148 1.00 95.38 87 VAL A N 1
ATOM 683 C CA . VAL A 1 87 ? 2.187 9.127 -6.838 1.00 95.38 87 VAL A CA 1
ATOM 684 C C . VAL A 1 87 ? 2.294 10.347 -5.927 1.00 95.38 87 VAL A C 1
ATOM 686 O O . VAL A 1 87 ? 3.085 11.255 -6.180 1.00 95.38 87 VAL A O 1
ATOM 689 N N . SER A 1 88 ? 1.506 10.369 -4.850 1.00 95.81 88 SER A N 1
ATOM 690 C CA . SER A 1 88 ? 1.593 11.421 -3.833 1.00 95.81 88 SER A CA 1
ATOM 691 C C . SER A 1 88 ? 2.920 11.365 -3.073 1.00 95.81 88 SER A C 1
ATOM 693 O O . SER A 1 88 ? 3.572 10.321 -3.008 1.00 95.81 88 SER A O 1
ATOM 695 N N . THR A 1 89 ? 3.310 12.466 -2.424 1.00 96.44 89 THR A N 1
ATOM 696 C CA . THR A 1 89 ? 4.535 12.514 -1.605 1.00 96.44 89 THR A CA 1
ATOM 697 C C . THR A 1 89 ? 4.551 11.425 -0.529 1.00 96.44 89 THR A C 1
ATOM 699 O O . THR A 1 89 ? 5.564 10.754 -0.345 1.00 96.44 89 THR A O 1
ATOM 702 N N . ARG A 1 90 ? 3.417 11.187 0.149 1.00 96.12 90 ARG A N 1
ATOM 703 C CA . ARG A 1 90 ? 3.300 10.139 1.176 1.00 96.12 90 ARG A CA 1
ATOM 704 C C . ARG A 1 90 ? 3.510 8.746 0.581 1.00 96.12 90 ARG A C 1
ATOM 706 O O . ARG A 1 90 ? 4.237 7.941 1.160 1.00 96.12 90 ARG A O 1
ATOM 713 N N . LEU A 1 91 ? 2.911 8.469 -0.578 1.00 97.19 9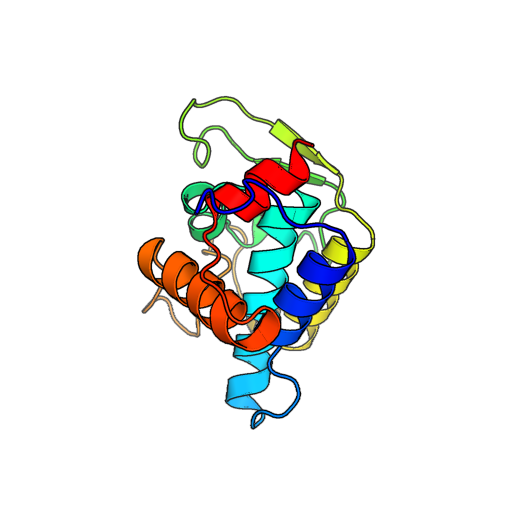1 LEU A N 1
ATOM 714 C CA . LEU A 1 91 ? 3.073 7.184 -1.255 1.00 97.19 91 LEU A CA 1
ATOM 715 C C . LEU A 1 91 ? 4.500 6.987 -1.783 1.00 97.19 91 LEU A C 1
ATOM 717 O O . LEU A 1 91 ? 5.047 5.896 -1.644 1.00 97.19 91 LEU A O 1
ATOM 721 N N . LYS A 1 92 ? 5.126 8.038 -2.324 1.00 97.44 92 LYS A N 1
ATOM 722 C CA . LYS A 1 92 ? 6.529 8.010 -2.748 1.00 97.44 92 LYS A CA 1
ATOM 723 C C . LYS A 1 92 ? 7.445 7.632 -1.583 1.00 97.44 92 LYS A C 1
ATOM 725 O O . LYS A 1 92 ? 8.218 6.691 -1.717 1.00 97.44 92 LYS A O 1
ATOM 730 N N . ASN A 1 93 ? 7.305 8.296 -0.436 1.00 97.12 93 ASN A N 1
ATOM 731 C CA . ASN A 1 93 ? 8.117 8.004 0.748 1.00 97.12 93 ASN A CA 1
ATOM 732 C C . ASN A 1 93 ? 7.934 6.547 1.210 1.00 97.12 93 ASN A C 1
ATOM 734 O O . ASN A 1 93 ? 8.906 5.870 1.530 1.00 97.12 93 ASN A O 1
ATOM 738 N N . ALA A 1 94 ? 6.698 6.034 1.175 1.00 96.88 94 ALA A N 1
ATOM 739 C CA . ALA A 1 94 ? 6.410 4.637 1.501 1.00 96.88 94 ALA A CA 1
ATOM 740 C C . ALA A 1 94 ? 7.092 3.649 0.534 1.00 96.88 94 ALA A C 1
ATOM 742 O O . ALA A 1 94 ? 7.548 2.584 0.950 1.00 96.88 94 ALA A O 1
ATOM 743 N N . LEU A 1 95 ? 7.157 3.989 -0.759 1.00 96.44 95 LEU A N 1
ATOM 744 C CA . LEU A 1 95 ? 7.857 3.195 -1.770 1.00 96.44 95 LEU A CA 1
ATOM 745 C C . LEU A 1 95 ? 9.374 3.217 -1.548 1.00 96.44 95 LEU A C 1
ATOM 747 O O . LEU A 1 95 ? 10.016 2.173 -1.654 1.00 96.44 95 LEU A O 1
ATOM 751 N N . GLU A 1 96 ? 9.953 4.371 -1.224 1.00 95.69 96 GLU A N 1
ATOM 752 C CA . GLU A 1 96 ? 11.388 4.494 -0.924 1.00 95.69 96 GLU A CA 1
ATOM 753 C C . GLU A 1 96 ? 11.774 3.688 0.323 1.00 95.69 96 GLU A C 1
ATOM 755 O O . GLU A 1 96 ? 12.756 2.940 0.301 1.00 95.69 96 GLU A O 1
ATOM 760 N N . GLU A 1 97 ? 10.966 3.767 1.384 1.00 94.50 97 GLU A N 1
ATOM 761 C CA . GLU A 1 97 ? 11.168 2.994 2.612 1.00 94.50 97 GLU A CA 1
ATOM 762 C C . GLU A 1 97 ? 11.042 1.487 2.349 1.00 94.50 97 GLU A C 1
ATOM 764 O O . GLU A 1 97 ? 11.890 0.703 2.782 1.00 94.50 97 GLU A O 1
ATOM 769 N N . TYR A 1 98 ? 10.036 1.064 1.572 1.00 93.62 98 TYR A N 1
ATOM 770 C CA . TYR A 1 98 ? 9.875 -0.343 1.207 1.00 93.62 98 TYR A CA 1
ATOM 771 C C . TYR A 1 98 ? 11.083 -0.881 0.434 1.00 93.62 98 TYR A C 1
ATOM 773 O O . TYR A 1 98 ? 11.575 -1.956 0.776 1.00 93.62 98 TYR A O 1
ATOM 781 N N . TRP A 1 99 ? 11.600 -0.123 -0.536 1.00 91.50 99 TRP A N 1
ATOM 782 C CA . TRP A 1 99 ? 12.784 -0.504 -1.311 1.00 91.50 99 TRP A CA 1
ATOM 783 C C . TRP A 1 99 ? 14.033 -0.632 -0.435 1.00 91.50 99 TRP A C 1
ATOM 785 O O . TRP A 1 99 ? 14.739 -1.639 -0.491 1.00 91.50 99 TRP A O 1
ATOM 795 N N . THR A 1 100 ? 14.270 0.363 0.422 1.00 91.62 100 THR A N 1
ATOM 796 C CA . THR A 1 100 ? 15.452 0.432 1.296 1.00 91.62 100 THR A CA 1
ATOM 797 C C . THR A 1 100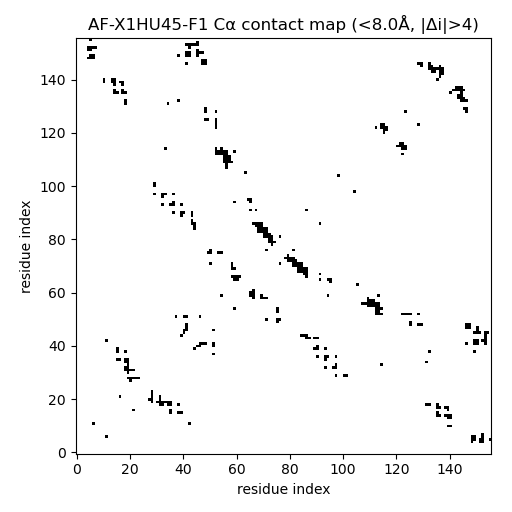 ? 15.488 -0.726 2.292 1.00 91.62 100 THR A C 1
ATOM 799 O O . THR A 1 10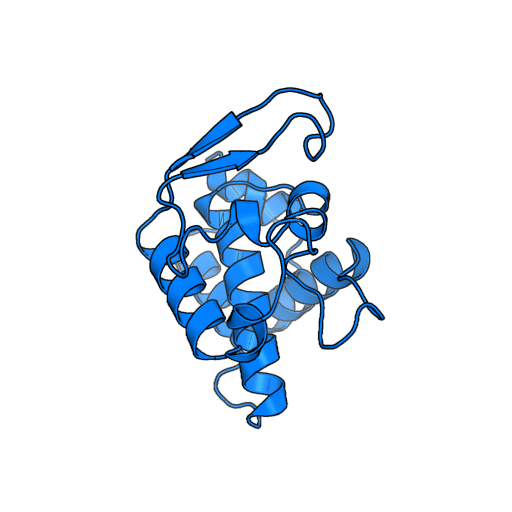0 ? 16.513 -1.382 2.470 1.00 91.62 100 THR A O 1
ATOM 802 N N . GLU A 1 101 ? 14.345 -1.039 2.903 1.00 90.31 101 GLU A N 1
ATOM 803 C CA . GLU A 1 101 ? 14.249 -2.058 3.952 1.00 90.31 101 GLU A CA 1
ATOM 804 C C . GLU A 1 101 ? 14.133 -3.490 3.409 1.00 90.31 101 GLU A C 1
ATOM 806 O O . GLU A 1 101 ? 14.210 -4.469 4.163 1.00 90.31 101 GLU A O 1
ATOM 811 N N . HIS A 1 102 ? 13.989 -3.630 2.088 1.00 86.88 102 HIS A N 1
ATOM 812 C CA . HIS A 1 102 ? 13.904 -4.904 1.382 1.00 86.88 102 HIS A CA 1
ATOM 813 C C . HIS A 1 102 ? 14.990 -4.991 0.294 1.00 86.88 102 HIS A C 1
ATOM 815 O O . HIS A 1 102 ? 14.674 -5.109 -0.886 1.00 86.88 102 HIS A O 1
ATOM 821 N N . PRO A 1 103 ? 16.290 -5.007 0.656 1.00 83.25 103 PRO A N 1
ATOM 822 C CA . PRO A 1 103 ? 17.393 -4.904 -0.308 1.00 83.25 103 PRO A CA 1
ATOM 823 C C . PRO A 1 103 ? 17.452 -6.046 -1.335 1.00 83.25 103 PRO A C 1
ATOM 825 O O . PRO A 1 103 ? 18.085 -5.905 -2.378 1.00 83.25 103 PRO A O 1
ATOM 828 N N . TRP A 1 104 ? 16.783 -7.172 -1.071 1.00 81.44 104 TRP A N 1
ATOM 829 C CA . TRP A 1 104 ? 16.662 -8.274 -2.028 1.00 81.44 104 TRP A CA 1
ATOM 830 C C . TRP A 1 104 ? 15.770 -7.936 -3.232 1.00 81.44 104 TRP A C 1
ATOM 832 O O . TRP A 1 104 ? 15.849 -8.635 -4.236 1.00 81.44 104 TRP A O 1
ATOM 842 N N . LEU A 1 105 ? 14.954 -6.874 -3.167 1.00 81.19 105 LEU A N 1
ATOM 843 C CA . LEU A 1 105 ? 14.160 -6.387 -4.302 1.00 81.19 105 LEU A CA 1
ATOM 844 C C . LEU A 1 105 ? 15.044 -5.938 -5.478 1.00 81.19 105 LEU A C 1
ATOM 846 O O . LEU A 1 105 ? 14.607 -6.029 -6.620 1.00 81.19 105 LEU A O 1
ATOM 850 N N . ASN A 1 106 ? 16.299 -5.543 -5.222 1.00 77.88 106 ASN A N 1
ATOM 851 C CA . ASN A 1 106 ? 17.274 -5.194 -6.265 1.00 77.88 106 ASN A CA 1
ATOM 852 C C . ASN A 1 106 ? 17.576 -6.355 -7.229 1.00 77.88 106 ASN A C 1
ATOM 854 O O . ASN A 1 106 ? 18.050 -6.126 -8.337 1.00 77.88 106 ASN A O 1
ATOM 858 N N . SER A 1 107 ? 17.342 -7.596 -6.798 1.00 78.81 107 SER A N 1
ATOM 859 C CA . SER A 1 107 ? 17.608 -8.807 -7.580 1.00 78.81 107 SER A CA 1
ATOM 860 C C . SER A 1 107 ? 16.347 -9.389 -8.226 1.00 78.81 107 SER A C 1
ATOM 862 O O . SER A 1 107 ? 16.409 -10.477 -8.790 1.00 78.81 107 SER A O 1
ATOM 864 N N . ILE A 1 108 ? 15.201 -8.711 -8.106 1.00 78.69 108 ILE A N 1
ATOM 865 C CA . ILE A 1 108 ? 13.909 -9.196 -8.592 1.00 78.69 108 ILE A CA 1
ATOM 866 C C . ILE A 1 108 ? 13.579 -8.579 -9.955 1.00 78.69 108 ILE A C 1
ATOM 868 O O . ILE A 1 108 ? 13.699 -7.372 -10.154 1.00 78.69 108 ILE A O 1
ATOM 872 N N . GLU A 1 109 ? 13.109 -9.412 -10.884 1.00 77.19 109 GLU A N 1
ATOM 873 C CA . GLU A 1 109 ? 12.639 -8.979 -12.202 1.00 77.19 109 GLU A CA 1
ATOM 874 C C . GLU A 1 109 ? 11.334 -8.174 -12.121 1.00 77.19 109 GLU A C 1
ATOM 876 O O . GLU A 1 109 ? 10.477 -8.422 -11.268 1.00 77.19 109 GLU A O 1
ATOM 881 N N . GLY A 1 110 ? 11.147 -7.248 -13.067 1.00 75.81 110 GLY A N 1
ATOM 882 C CA . GLY A 1 110 ? 10.002 -6.332 -13.104 1.00 75.81 110 GLY A CA 1
ATOM 883 C C . GLY A 1 110 ? 8.630 -7.015 -13.090 1.00 75.81 110 GLY A C 1
ATOM 884 O O . GLY A 1 110 ? 7.709 -6.491 -12.467 1.00 75.81 110 GLY A O 1
ATOM 885 N N . ASP A 1 111 ? 8.503 -8.197 -13.692 1.00 81.06 111 ASP A N 1
ATOM 886 C CA . ASP A 1 111 ? 7.230 -8.924 -13.812 1.00 81.06 111 ASP A CA 1
ATOM 887 C C . ASP A 1 111 ? 6.878 -9.754 -12.562 1.00 81.06 111 ASP A C 1
ATOM 889 O O . ASP A 1 111 ? 5.811 -10.372 -12.479 1.00 81.06 111 ASP A O 1
ATOM 893 N N . THR A 1 112 ? 7.742 -9.739 -11.545 1.00 84.25 112 THR A N 1
ATOM 894 C CA . THR A 1 112 ? 7.513 -10.437 -10.276 1.00 84.25 112 THR A CA 1
ATOM 895 C C . THR A 1 112 ? 6.502 -9.690 -9.409 1.00 84.25 112 THR A C 1
ATOM 897 O O . THR A 1 112 ? 6.535 -8.463 -9.313 1.00 84.25 112 THR A O 1
ATOM 900 N N . ILE A 1 113 ? 5.625 -10.426 -8.719 1.00 85.44 113 ILE A N 1
ATOM 901 C CA . ILE A 1 113 ? 4.641 -9.863 -7.781 1.00 85.44 113 ILE A CA 1
ATOM 902 C C . ILE A 1 113 ? 5.331 -9.085 -6.651 1.00 85.44 113 ILE A C 1
ATOM 904 O O . ILE A 1 113 ? 6.204 -9.603 -5.956 1.00 85.44 113 ILE A O 1
ATOM 908 N N . ALA A 1 114 ? 4.860 -7.860 -6.411 1.00 84.12 114 ALA A N 1
ATOM 909 C CA . ALA A 1 114 ? 5.467 -6.878 -5.511 1.00 84.12 114 ALA A CA 1
ATOM 910 C C . ALA A 1 114 ? 5.460 -7.271 -4.023 1.00 84.12 114 ALA A C 1
ATOM 912 O O . ALA A 1 114 ? 6.118 -6.633 -3.207 1.00 84.12 114 ALA A O 1
ATOM 913 N N . TRP A 1 115 ? 4.700 -8.302 -3.648 1.00 86.19 115 TRP A N 1
ATOM 914 C CA . TRP A 1 115 ? 4.537 -8.738 -2.254 1.00 86.19 115 TRP A CA 1
ATOM 915 C C . TRP A 1 115 ? 5.239 -10.042 -1.925 1.00 86.19 115 TRP A C 1
ATOM 917 O O . TRP A 1 115 ? 5.090 -10.532 -0.798 1.00 86.19 115 TRP A O 1
ATOM 927 N N . ASP A 1 116 ? 5.929 -10.632 -2.897 1.00 68.62 116 ASP A N 1
ATOM 928 C CA . ASP A 1 116 ? 6.561 -11.917 -2.694 1.00 68.62 116 ASP A CA 1
ATOM 929 C C . ASP A 1 116 ? 7.687 -11.805 -1.662 1.00 68.62 116 ASP A C 1
ATOM 931 O O . ASP A 1 116 ? 8.479 -10.859 -1.623 1.00 68.62 116 ASP A O 1
ATOM 935 N N . ARG A 1 117 ? 7.729 -12.784 -0.765 1.00 61.44 117 ARG A N 1
ATOM 936 C CA . ARG A 1 117 ? 8.772 -12.880 0.243 1.00 61.44 117 ARG A CA 1
ATOM 937 C C . ARG A 1 117 ? 9.648 -14.050 -0.141 1.00 61.44 117 ARG A C 1
ATOM 939 O O . ARG A 1 117 ? 9.242 -15.173 0.118 1.00 61.44 117 ARG A O 1
ATOM 946 N N . LEU A 1 118 ? 10.851 -13.751 -0.636 1.00 50.78 118 LEU A N 1
ATOM 947 C CA . LEU A 1 118 ? 11.946 -14.704 -0.845 1.00 50.78 118 LEU A CA 1
ATOM 948 C C . LEU A 1 118 ? 11.497 -16.001 -1.545 1.00 50.78 118 LEU A C 1
ATOM 950 O O . LEU A 1 118 ? 11.046 -16.952 -0.908 1.00 50.78 118 LEU A O 1
ATOM 954 N N . CYS A 1 119 ? 11.738 -16.054 -2.853 1.00 40.97 119 CYS A N 1
ATOM 955 C CA . CYS A 1 119 ? 11.674 -17.273 -3.658 1.00 40.97 119 CYS A CA 1
ATOM 956 C C . CYS A 1 119 ? 10.261 -17.838 -3.901 1.00 40.97 119 CYS A C 1
ATOM 958 O O . CYS A 1 119 ? 10.032 -19.030 -3.691 1.00 40.97 119 CYS A O 1
ATOM 960 N N . GLY A 1 120 ? 9.315 -17.023 -4.377 1.00 50.34 120 GLY A N 1
ATOM 961 C CA . GLY A 1 120 ? 8.183 -17.494 -5.187 1.00 50.34 120 GLY A CA 1
ATOM 962 C C . GLY A 1 120 ? 7.090 -18.271 -4.460 1.00 50.34 120 GLY A C 1
ATOM 963 O O . GLY A 1 120 ? 6.228 -18.850 -5.116 1.00 50.34 120 GLY A O 1
ATOM 964 N N . ARG A 1 121 ? 7.124 -18.364 -3.124 1.00 52.09 121 ARG A N 1
ATOM 965 C CA . ARG A 1 121 ? 6.320 -19.367 -2.403 1.00 52.09 121 ARG A CA 1
ATOM 966 C C . ARG A 1 121 ? 5.075 -18.850 -1.703 1.00 52.09 121 ARG A C 1
ATOM 968 O O . ARG A 1 121 ? 4.268 -19.686 -1.323 1.00 52.09 121 ARG A O 1
ATOM 975 N N . ASN A 1 122 ? 4.870 -17.542 -1.525 1.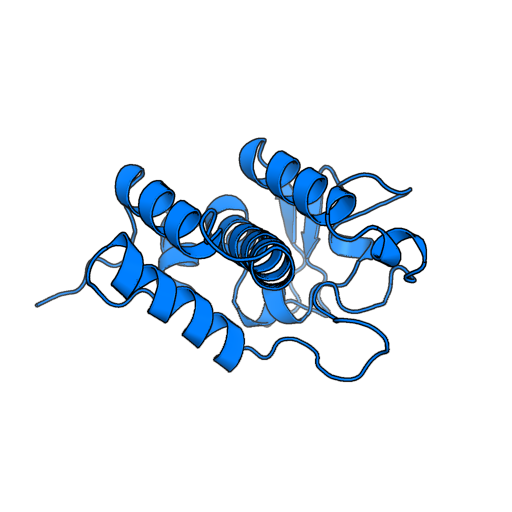00 59.66 122 ASN A N 1
ATOM 976 C CA . ASN A 1 122 ? 3.660 -17.041 -0.856 1.00 59.66 122 ASN A CA 1
ATOM 977 C C . ASN A 1 122 ? 3.320 -15.596 -1.255 1.00 59.66 122 ASN A C 1
ATOM 979 O O . ASN A 1 122 ?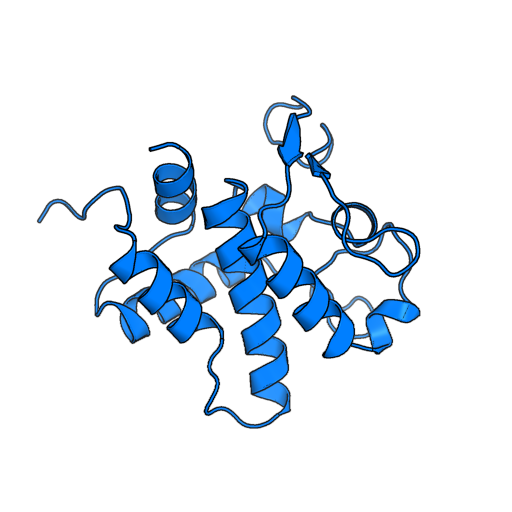 3.611 -14.651 -0.517 1.00 59.66 122 ASN A O 1
ATOM 983 N N . THR A 1 123 ? 2.641 -15.428 -2.391 1.00 74.94 123 THR A N 1
ATOM 984 C CA . THR A 1 123 ? 2.029 -14.146 -2.764 1.00 74.94 123 THR A CA 1
ATOM 985 C C . THR A 1 123 ? 0.938 -13.756 -1.770 1.00 74.94 123 THR A C 1
ATOM 987 O O . THR A 1 123 ? 0.181 -14.601 -1.285 1.00 74.94 123 THR A O 1
ATOM 990 N N . LEU A 1 124 ? 0.826 -12.460 -1.486 1.00 87.50 124 LEU A N 1
ATOM 991 C CA . LEU A 1 124 ? -0.199 -11.941 -0.592 1.00 87.50 124 LEU A CA 1
ATOM 992 C C . LEU A 1 124 ? -1.595 -12.128 -1.209 1.00 87.50 124 LEU A C 1
ATOM 994 O O . LEU A 1 124 ? -1.853 -11.642 -2.303 1.00 87.50 124 LEU A O 1
ATOM 998 N N . THR A 1 125 ? -2.509 -12.806 -0.516 1.00 91.31 125 THR A N 1
ATOM 999 C CA . THR A 1 125 ? -3.887 -12.999 -1.000 1.00 91.31 125 THR A CA 1
ATOM 1000 C C . THR A 1 125 ? -4.797 -11.836 -0.613 1.00 91.31 125 THR A C 1
ATOM 1002 O O . THR A 1 125 ? -4.537 -11.112 0.353 1.00 91.31 125 THR A O 1
ATOM 1005 N N . THR A 1 126 ? -5.923 -11.680 -1.315 1.00 93.44 126 THR A N 1
ATOM 1006 C CA . THR A 1 126 ? -6.937 -10.659 -0.992 1.00 93.44 126 THR A CA 1
ATOM 1007 C C . THR A 1 126 ? -7.410 -10.774 0.458 1.00 93.44 126 THR A C 1
ATOM 1009 O O . THR A 1 126 ? -7.387 -9.794 1.201 1.00 93.44 126 THR A O 1
ATOM 1012 N N . ARG A 1 127 ? -7.708 -11.999 0.908 1.00 93.50 127 ARG A N 1
ATOM 1013 C CA . ARG A 1 127 ? -8.105 -12.299 2.291 1.00 93.50 127 ARG A CA 1
ATOM 1014 C C . ARG A 1 127 ? -7.018 -11.942 3.307 1.00 93.50 127 ARG A C 1
ATOM 1016 O O . ARG A 1 127 ? -7.325 -11.540 4.428 1.00 93.50 127 ARG A O 1
ATOM 1023 N N . GLN A 1 128 ? -5.739 -12.099 2.959 1.00 93.75 128 GLN A N 1
ATOM 1024 C CA . GLN A 1 128 ? -4.643 -11.679 3.836 1.00 93.75 128 GLN A CA 1
ATOM 1025 C C . GLN A 1 128 ? -4.583 -10.156 3.964 1.00 93.75 128 GLN A C 1
ATOM 1027 O O . GLN A 1 128 ? -4.437 -9.666 5.083 1.00 93.75 128 GLN A O 1
ATOM 1032 N N . VAL A 1 129 ? -4.742 -9.415 2.864 1.00 95.62 129 VAL A N 1
ATOM 1033 C CA . VAL A 1 129 ? -4.816 -7.946 2.898 1.00 95.62 129 VAL A CA 1
ATOM 1034 C C . VAL A 1 129 ? -6.010 -7.478 3.726 1.00 95.62 129 VAL A C 1
ATOM 1036 O O . VAL A 1 129 ? -5.844 -6.647 4.613 1.00 95.62 129 VAL A O 1
ATOM 1039 N N . GLU A 1 130 ? -7.192 -8.056 3.518 1.00 96.25 130 GLU A N 1
ATOM 1040 C CA . GLU A 1 130 ? -8.387 -7.747 4.313 1.00 96.25 130 GLU A CA 1
ATOM 1041 C C . GLU A 1 130 ? -8.141 -7.938 5.811 1.00 96.25 130 GLU A C 1
ATOM 1043 O O . GLU A 1 130 ? -8.459 -7.057 6.608 1.00 96.25 130 GLU A O 1
ATOM 1048 N N . ARG A 1 131 ? -7.506 -9.050 6.203 1.00 96.00 131 ARG A N 1
ATOM 1049 C CA . ARG A 1 131 ? -7.142 -9.314 7.603 1.00 96.00 131 ARG A CA 1
ATOM 1050 C C . ARG A 1 131 ? -6.115 -8.321 8.144 1.00 96.00 131 ARG A C 1
ATOM 1052 O O . ARG A 1 131 ? -6.207 -7.956 9.314 1.00 96.00 131 ARG A O 1
ATOM 1059 N N . ILE A 1 132 ? -5.140 -7.908 7.331 1.00 95.56 132 ILE A N 1
ATOM 1060 C CA . ILE A 1 132 ? -4.136 -6.899 7.705 1.00 95.56 132 ILE A CA 1
ATOM 1061 C C . ILE A 1 132 ? -4.829 -5.567 8.012 1.00 95.56 132 ILE A C 1
ATOM 1063 O O . ILE A 1 132 ? -4.650 -5.036 9.108 1.00 95.56 132 ILE A O 1
ATOM 1067 N N . ILE A 1 133 ? -5.666 -5.079 7.092 1.00 97.25 133 ILE A N 1
ATOM 1068 C CA . ILE A 1 133 ? -6.402 -3.818 7.254 1.00 97.25 133 ILE A CA 1
ATOM 1069 C C . ILE A 1 133 ? -7.370 -3.896 8.436 1.00 97.25 133 ILE A C 1
ATOM 1071 O O . ILE A 1 133 ? -7.411 -2.987 9.260 1.00 97.25 133 ILE A O 1
ATOM 1075 N N . ASN A 1 134 ? -8.100 -5.003 8.577 1.00 97.06 134 ASN A N 1
ATOM 1076 C CA . ASN A 1 134 ? -9.051 -5.176 9.670 1.00 97.06 134 ASN A CA 1
ATOM 1077 C C . ASN A 1 134 ? -8.369 -5.166 11.043 1.00 97.06 134 ASN A C 1
ATOM 1079 O O . ASN A 1 134 ? -8.831 -4.485 11.956 1.00 97.06 134 ASN A O 1
ATOM 1083 N N . ARG A 1 135 ? -7.238 -5.869 11.179 1.00 95.62 135 ARG A N 1
ATOM 1084 C CA . ARG A 1 135 ? -6.462 -5.886 12.424 1.00 95.62 135 ARG A CA 1
ATOM 1085 C C . ARG A 1 135 ? -5.889 -4.510 12.756 1.00 95.62 135 ARG A C 1
ATOM 1087 O O . ARG A 1 135 ? -5.892 -4.133 13.924 1.00 95.62 135 ARG A O 1
ATOM 1094 N N . ALA A 1 136 ? -5.408 -3.774 11.755 1.00 96.12 136 ALA A N 1
ATOM 1095 C CA . ALA A 1 136 ? -4.947 -2.403 11.951 1.00 96.12 136 ALA A CA 1
ATOM 1096 C C . ALA A 1 136 ? -6.094 -1.471 12.364 1.00 96.12 136 ALA A C 1
ATOM 1098 O O . ALA A 1 136 ? -5.902 -0.655 13.256 1.00 96.12 136 ALA A O 1
ATOM 1099 N N . GLY A 1 137 ? -7.295 -1.654 11.803 1.00 96.44 137 GLY A N 1
ATOM 1100 C CA . GLY A 1 137 ? -8.502 -0.938 12.220 1.00 96.44 137 GLY A CA 1
ATOM 1101 C C . GLY A 1 137 ? -8.814 -1.134 13.703 1.00 96.44 137 GLY A C 1
ATOM 1102 O O . GLY A 1 137 ? -8.943 -0.163 14.443 1.00 96.44 137 GLY A O 1
ATOM 1103 N N . TRP A 1 138 ? -8.840 -2.384 14.171 1.00 95.56 138 TRP A N 1
ATOM 1104 C CA . TRP A 1 138 ? -9.042 -2.669 15.595 1.00 95.56 138 TRP A CA 1
ATOM 1105 C C . TRP A 1 138 ? -7.940 -2.084 16.479 1.00 95.56 138 TRP A C 1
ATOM 1107 O O . TRP A 1 138 ? -8.238 -1.545 17.538 1.00 95.56 138 TRP A O 1
ATOM 1117 N N . LYS A 1 139 ? -6.678 -2.164 16.042 1.00 94.31 139 LYS A N 1
ATOM 1118 C CA . LYS A 1 139 ? -5.531 -1.663 16.807 1.00 94.31 139 LYS A CA 1
ATOM 1119 C C . LYS A 1 139 ? -5.495 -0.132 16.893 1.00 94.31 139 LYS A C 1
ATOM 1121 O O . LYS A 1 139 ? -5.212 0.393 17.960 1.00 94.31 139 LYS A O 1
ATOM 1126 N N . GLY A 1 140 ? -5.714 0.564 15.779 1.00 94.25 140 GLY A N 1
ATOM 1127 C CA . GLY A 1 140 ? -5.548 2.018 15.687 1.00 94.25 140 GLY A CA 1
ATOM 1128 C C . GLY A 1 140 ? -6.820 2.814 15.974 1.00 94.25 140 GLY A C 1
ATOM 1129 O O . GLY A 1 140 ? -6.730 3.934 16.457 1.00 94.25 140 GLY A O 1
ATOM 1130 N N . LEU A 1 141 ? -7.994 2.244 15.684 1.00 95.00 141 LEU A N 1
ATOM 1131 C CA . LEU A 1 141 ? -9.278 2.952 15.719 1.00 95.00 141 LEU A CA 1
ATOM 1132 C C . LEU A 1 141 ? -10.307 2.295 16.649 1.00 95.00 141 LEU A C 1
ATOM 1134 O O . LEU A 1 141 ? -11.408 2.816 16.802 1.00 95.00 141 LEU A O 1
ATOM 1138 N N . GLY A 1 142 ? -10.010 1.119 17.214 1.00 95.06 142 GLY A N 1
ATOM 1139 C CA . GLY A 1 142 ? -10.957 0.383 18.059 1.00 95.06 142 GLY A CA 1
ATOM 1140 C C . GLY A 1 142 ? -12.199 -0.130 17.319 1.00 95.06 142 GLY A C 1
ATOM 1141 O O . GLY A 1 142 ? -13.182 -0.496 17.958 1.00 95.06 142 GLY A O 1
ATOM 1142 N N . ARG A 1 143 ? -12.183 -0.159 15.978 1.00 94.81 143 ARG A N 1
ATOM 1143 C CA . ARG A 1 143 ? -13.316 -0.589 15.142 1.00 94.81 143 ARG A CA 1
ATOM 114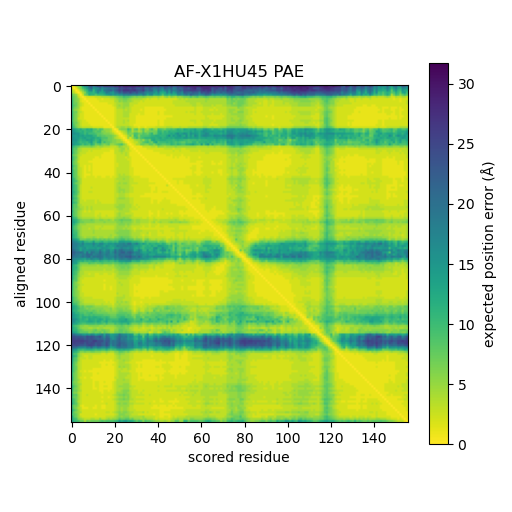4 C C . ARG A 1 143 ? -12.845 -1.285 13.862 1.00 94.81 143 ARG A C 1
ATOM 1146 O O . ARG A 1 143 ? -11.733 -1.023 13.401 1.00 94.81 143 ARG A O 1
ATOM 1153 N N . PRO A 1 144 ? -13.670 -2.137 13.228 1.00 94.50 144 PRO A N 1
ATOM 1154 C CA . PRO A 1 144 ? -13.268 -2.789 11.992 1.00 94.50 144 PRO A CA 1
ATOM 1155 C C . PRO A 1 144 ? -13.139 -1.770 10.853 1.00 94.50 144 PRO A C 1
ATOM 1157 O O . PRO A 1 144 ? -13.985 -0.893 10.667 1.00 94.50 144 PRO A O 1
ATOM 1160 N N . VAL A 1 145 ? -12.089 -1.947 10.055 1.00 96.06 145 VAL A N 1
ATOM 1161 C CA . VAL A 1 145 ? -11.865 -1.252 8.783 1.00 96.06 145 VAL A CA 1
ATOM 1162 C C . VAL A 1 145 ? -11.675 -2.312 7.697 1.00 96.06 145 VAL A C 1
ATOM 1164 O O . VAL A 1 145 ? -11.165 -3.401 7.968 1.00 96.06 145 VAL A O 1
ATOM 1167 N N . ASN A 1 146 ? -12.117 -2.034 6.471 1.00 94.81 146 ASN A N 1
ATOM 1168 C CA . ASN A 1 146 ? -11.942 -2.934 5.330 1.00 94.81 146 ASN A CA 1
ATOM 1169 C C . ASN A 1 146 ? -11.351 -2.188 4.115 1.00 94.81 146 ASN A C 1
ATOM 1171 O O . ASN A 1 146 ? -11.459 -0.962 4.051 1.00 94.81 146 ASN A O 1
ATOM 1175 N N . PRO A 1 147 ? -10.756 -2.896 3.134 1.00 95.38 147 PRO A N 1
ATOM 1176 C CA . PRO A 1 147 ? -10.139 -2.269 1.960 1.00 95.38 147 PRO A CA 1
ATOM 1177 C C . PRO A 1 147 ? -11.059 -1.341 1.153 1.00 95.38 147 PRO A C 1
ATOM 1179 O O . PRO A 1 147 ? -10.599 -0.343 0.600 1.00 95.38 147 PRO A O 1
ATOM 1182 N N . HIS A 1 148 ? -12.361 -1.637 1.088 1.00 92.88 148 HIS A N 1
ATOM 1183 C CA . HIS A 1 148 ? -13.309 -0.788 0.367 1.00 92.88 148 HIS A CA 1
ATOM 1184 C C . HIS A 1 148 ? -13.477 0.579 1.033 1.00 92.88 148 HIS A C 1
ATOM 1186 O O . HIS A 1 148 ? -13.593 1.569 0.318 1.00 92.88 148 HIS A O 1
ATOM 1192 N N . MET A 1 149 ? -13.417 0.663 2.366 1.00 95.00 149 MET A N 1
ATOM 1193 C CA . MET A 1 149 ? -13.461 1.944 3.083 1.00 95.00 149 MET A CA 1
ATOM 1194 C C . MET A 1 149 ? -12.267 2.838 2.737 1.00 95.00 149 MET A C 1
ATOM 1196 O O . MET A 1 149 ? -12.449 4.034 2.522 1.00 95.00 149 MET A O 1
ATOM 1200 N N . LEU A 1 150 ? -11.057 2.272 2.628 1.00 96.38 150 LEU A N 1
ATOM 1201 C CA . LEU A 1 150 ? -9.858 3.032 2.244 1.00 96.38 150 LEU A CA 1
ATOM 1202 C C . LEU A 1 150 ? -10.0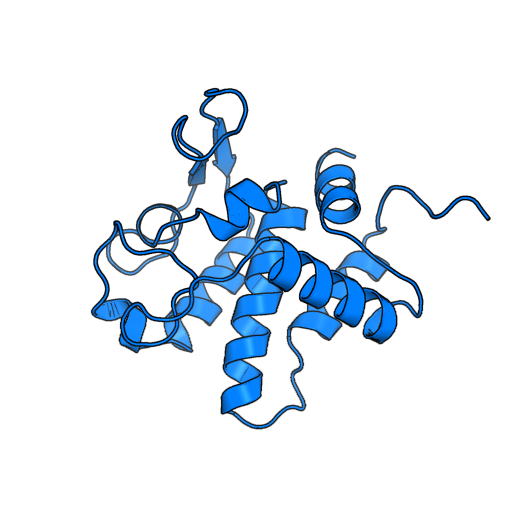20 3.593 0.825 1.00 96.38 150 LEU A C 1
ATOM 1204 O O . LEU A 1 150 ? -9.834 4.785 0.605 1.00 96.38 150 LEU A O 1
ATOM 1208 N N . ARG A 1 151 ? -10.472 2.760 -0.121 1.00 91.94 151 ARG A N 1
ATOM 1209 C CA . ARG A 1 151 ? -10.748 3.208 -1.493 1.00 91.94 151 ARG A CA 1
ATOM 1210 C C . ARG A 1 151 ? -11.855 4.265 -1.564 1.00 91.94 151 ARG A C 1
ATOM 1212 O O . ARG A 1 151 ? -11.749 5.188 -2.363 1.00 91.94 151 ARG A O 1
ATOM 1219 N N . HIS A 1 152 ? -12.934 4.119 -0.796 1.00 91.19 152 HIS A N 1
ATOM 1220 C CA . HIS A 1 152 ? -13.999 5.126 -0.756 1.00 91.19 152 HIS A CA 1
ATOM 1221 C C . HIS A 1 152 ? -13.498 6.452 -0.191 1.00 91.19 152 HIS A C 1
ATOM 1223 O O . HIS A 1 152 ? -13.892 7.498 -0.691 1.00 91.19 152 HIS A O 1
ATOM 1229 N N . THR A 1 153 ? -12.595 6.392 0.790 1.00 93.88 153 THR A N 1
ATOM 1230 C CA . THR A 1 153 ? -11.937 7.573 1.354 1.00 93.88 153 THR A CA 1
ATOM 1231 C C . THR A 1 153 ? -11.133 8.323 0.296 1.00 93.88 153 THR A C 1
ATOM 1233 O O . THR A 1 153 ? -11.257 9.531 0.221 1.00 93.88 153 THR A O 1
ATOM 1236 N N . PHE A 1 154 ? -10.394 7.627 -0.575 1.00 91.44 154 PHE A N 1
ATOM 1237 C CA . PHE A 1 154 ? -9.691 8.262 -1.702 1.00 91.44 154 PHE A CA 1
ATOM 1238 C C . PHE A 1 154 ? -10.632 8.979 -2.688 1.00 91.44 154 PHE A C 1
ATOM 1240 O O . PHE A 1 154 ? -10.252 9.958 -3.319 1.00 91.44 154 PHE A O 1
ATOM 1247 N N . ALA A 1 155 ? -11.845 8.454 -2.876 1.00 86.50 155 ALA A N 1
ATOM 1248 C CA . ALA A 1 155 ? -12.811 8.994 -3.832 1.00 86.50 155 ALA A CA 1
ATOM 1249 C C . ALA A 1 155 ? -13.672 10.141 -3.269 1.00 86.50 155 ALA A C 1
ATOM 1251 O O . ALA A 1 155 ? -14.541 10.625 -3.993 1.00 86.50 155 ALA A O 1
ATOM 1252 N N . THR A 1 156 ? -13.488 10.498 -1.992 1.00 83.56 156 THR A N 1
ATOM 1253 C CA . THR A 1 156 ? -14.219 11.565 -1.290 1.00 83.56 156 THR A CA 1
ATOM 1254 C C . THR A 1 156 ? -13.326 12.784 -1.160 1.00 83.56 156 THR A C 1
ATOM 1256 O O . THR A 1 156 ? -13.818 13.886 -1.474 1.00 83.56 156 THR A O 1
#

Solvent-accessible surface area (backbone atoms only — not comparable to full-atom values): 8485 Å² total; per-residue (Å²): 132,86,74,75,68,51,60,55,73,69,54,46,52,34,33,42,56,40,31,27,37,82,92,42,62,71,78,51,26,52,54,8,41,53,43,24,35,55,48,36,42,16,43,68,60,42,37,48,55,66,36,57,54,59,35,26,34,51,48,50,35,54,98,94,36,66,46,68,48,38,62,45,44,42,91,50,33,99,78,53,56,63,48,76,38,68,52,46,72,69,46,48,53,36,45,51,50,42,49,66,74,37,65,71,58,82,79,56,59,47,86,41,56,63,62,51,60,81,84,88,74,53,71,56,47,54,71,55,53,40,52,51,44,24,52,14,16,41,71,41,69,74,39,86,39,49,57,65,32,35,23,45,33,47,77,105

pLDDT: mean 86.73, std 13.02, range [36.28, 97.69]

Foldseek 3Di:
DPDDLAADPLRLVLLLVLQQPVVDPLVVNLSSLVLSLLLCCCQVVLDFLQLLLQAFQLQQDDPLAGDQWRWRALVRDPVRDIDIGGQDPSNRVSSVVNCVSCVCVVVDDRNHGPQDDPDDDDRQDSVNSQVSSQSSCCVRPVGGDGSSRSSVNNVD